Protein AF-A0A024Q8G1-F1 (afdb_monomer)

Foldseek 3Di:
DVVLLVVLVVLLVVLVVLLVVLVVVLVVLVVVLVVLVVVLVVLVVVLVVLVVCLVVLCPDQLDCVNPNDPVSVVVNCCSPPPVSVVSCCCNVPVSVVVSVVSVVVSVVSVVVSVVSVVVSVVSVVVSVVSVVVSVVVVVVD

Organism: NCBI:txid1462526

Secondary structure (DSSP, 8-state):
-HHHHHHHHHHHHHHHHHHHHHHHHHHHHHHHHHHHHHHHHHHHHHHHHHHHTHHHHH-S---TTTS-SHHHHHHHHHIIIIIHHHHHHIIIIIIHHHHHHHHHHHHHHHHHHHHHHHHHHHHHHHHHHHHHHHHHHHHT-

Radius of gyration: 30.88 Å; Cα contacts (8 Å, |Δi|>4): 82; chains: 1; bounding box: 63×24×89 Å

Nearest PDB structures (foldseek):
  8gmh-assembly2_E  TM=5.782E-01  e=1.406E-01  Streptococcus intermedius B196
  3g67-assembly1_A  TM=4.063E-01  e=2.063E-01  Thermotoga maritima

Sequence (141 aa):
MELNLHKLNSELLELQRLIGIANLRLEEKNEELRRLNSALSQLQLNKSDFNRTKSICIEPEFTTKTLHGNNATKIHNFRENELQVSFSAISDKDISDAENRIIVQINQIKQEIYVIESNISSMETQHTNVNRQKREVENQS

Structure (mmCIF, N/CA/C/O backbone):
data_AF-A0A024Q8G1-F1
#
_entry.id   AF-A0A024Q8G1-F1
#
loop_
_atom_site.group_PDB
_atom_site.id
_atom_site.type_sym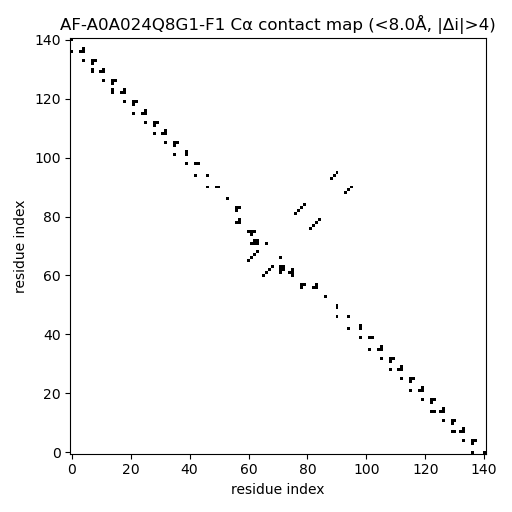bol
_atom_site.label_atom_id
_atom_site.label_alt_id
_atom_site.label_comp_id
_atom_site.label_asym_id
_atom_site.label_entity_id
_atom_site.label_seq_id
_atom_site.pdbx_PDB_ins_code
_atom_site.Cartn_x
_atom_site.Cartn_y
_atom_site.Cartn_z
_atom_site.occupancy
_atom_site.B_iso_or_equiv
_atom_site.auth_seq_id
_atom_site.auth_comp_id
_atom_site.auth_asym_id
_atom_site.auth_atom_id
_atom_site.pdbx_PDB_model_num
ATOM 1 N N . MET A 1 1 ? -29.877 -9.904 37.447 1.00 65.44 1 MET A N 1
ATOM 2 C CA . MET A 1 1 ? -28.743 -8.958 37.376 1.00 65.44 1 MET A CA 1
ATOM 3 C C . MET A 1 1 ? -27.502 -9.627 36.795 1.00 65.44 1 MET A C 1
ATOM 5 O O . MET A 1 1 ? -27.026 -9.178 35.762 1.00 65.44 1 MET A O 1
ATOM 9 N N . GLU A 1 2 ? -27.057 -10.754 37.361 1.00 73.06 2 GLU A N 1
ATOM 10 C CA . GLU A 1 2 ? -25.853 -11.488 36.917 1.00 73.06 2 GLU A CA 1
ATOM 11 C C . GLU A 1 2 ? -25.847 -11.884 35.432 1.00 73.06 2 GLU A C 1
ATOM 13 O O . GLU A 1 2 ? -24.834 -11.714 34.759 1.00 73.06 2 GLU A O 1
ATOM 18 N N . LEU A 1 3 ? -26.983 -12.336 34.883 1.00 79.00 3 LEU A N 1
ATOM 19 C CA . LEU A 1 3 ? -27.075 -12.721 33.467 1.00 79.00 3 LEU A CA 1
ATOM 20 C C . LEU A 1 3 ? -26.818 -11.538 32.508 1.00 79.00 3 LEU A C 1
ATOM 22 O O . LEU A 1 3 ? -26.202 -11.715 31.458 1.00 79.00 3 LEU A O 1
ATOM 26 N N . ASN A 1 4 ? -27.238 -10.322 32.885 1.00 86.06 4 ASN A N 1
ATOM 27 C CA . ASN A 1 4 ? -26.983 -9.110 32.097 1.00 86.06 4 ASN A CA 1
ATOM 28 C C . ASN A 1 4 ? -25.509 -8.705 32.172 1.00 86.06 4 ASN A C 1
ATOM 30 O O . ASN A 1 4 ? -24.919 -8.354 31.153 1.00 86.06 4 ASN A O 1
ATOM 34 N N . LEU A 1 5 ? -24.899 -8.812 33.354 1.00 89.56 5 LEU A N 1
ATOM 35 C CA . LEU A 1 5 ? -23.484 -8.503 33.543 1.00 89.56 5 LEU A CA 1
ATOM 36 C C . LEU A 1 5 ? -22.582 -9.468 32.756 1.00 89.56 5 LEU A C 1
ATOM 38 O O . LEU A 1 5 ? -21.634 -9.038 32.100 1.00 89.56 5 LEU A O 1
ATOM 42 N N . HIS A 1 6 ? -22.913 -10.763 32.757 1.00 91.81 6 HIS A N 1
ATOM 43 C CA . HIS A 1 6 ? -22.205 -11.766 31.961 1.00 91.81 6 HIS A CA 1
ATOM 44 C C . HIS A 1 6 ? -22.295 -11.469 30.457 1.00 91.81 6 HIS A C 1
ATOM 46 O O . HIS A 1 6 ? -21.286 -11.529 29.754 1.00 91.81 6 HIS A O 1
ATOM 52 N N . LYS A 1 7 ? -23.485 -11.109 29.957 1.00 93.38 7 LYS A N 1
ATOM 53 C CA . LYS A 1 7 ? -23.680 -10.749 28.546 1.00 93.38 7 LYS A CA 1
ATOM 54 C C . LYS A 1 7 ? -22.829 -9.539 28.145 1.00 93.38 7 LYS A C 1
ATOM 56 O O . LYS A 1 7 ? -22.119 -9.617 27.147 1.00 93.38 7 LYS A O 1
ATOM 61 N N . LEU A 1 8 ? -22.844 -8.472 28.947 1.00 94.44 8 LEU A N 1
ATOM 62 C CA . LEU A 1 8 ? -22.050 -7.262 28.696 1.00 94.44 8 LEU A CA 1
ATOM 63 C C . LEU A 1 8 ? -20.541 -7.549 28.728 1.00 94.44 8 LEU A C 1
ATOM 65 O O . LEU A 1 8 ? -19.800 -7.049 27.888 1.00 94.44 8 LEU A O 1
ATOM 69 N N . ASN A 1 9 ? -20.076 -8.395 29.652 1.00 94.88 9 ASN A N 1
ATOM 70 C CA . ASN A 1 9 ? -18.674 -8.820 29.685 1.00 94.88 9 ASN A CA 1
ATOM 71 C C . ASN A 1 9 ? -18.279 -9.614 28.435 1.00 94.88 9 ASN A C 1
ATOM 73 O O . ASN A 1 9 ? -17.216 -9.367 27.871 1.00 94.88 9 ASN A O 1
ATOM 77 N N . SER A 1 10 ? -19.128 -10.543 27.990 1.00 95.81 10 SER A N 1
ATOM 78 C CA . SER A 1 10 ? -18.874 -11.308 26.766 1.00 95.81 10 SER A CA 1
ATOM 79 C C . SER A 1 10 ? -18.807 -10.402 25.536 1.00 95.81 10 SER A C 1
ATOM 81 O O . SER A 1 10 ? -17.954 -10.604 24.677 1.00 95.81 10 SER A O 1
ATOM 83 N N . GLU A 1 11 ? -19.684 -9.403 25.455 1.00 96.25 11 GLU A N 1
ATOM 84 C CA . GLU A 1 11 ? -19.707 -8.429 24.361 1.00 96.25 11 GLU A CA 1
ATOM 85 C C . GLU A 1 11 ? -18.456 -7.536 24.363 1.00 96.25 11 GLU A C 1
ATOM 87 O O . GLU A 1 11 ? -17.845 -7.330 23.316 1.00 96.25 11 GLU A O 1
ATOM 92 N N . LEU A 1 12 ? -18.005 -7.080 25.537 1.00 96.69 12 LEU A N 1
ATOM 93 C CA . LEU A 1 12 ? -16.758 -6.316 25.673 1.00 96.69 12 LEU A CA 1
ATOM 94 C C . LEU A 1 12 ? -15.528 -7.115 25.239 1.00 96.69 12 LEU A C 1
ATOM 96 O O . LEU A 1 12 ? -14.663 -6.564 24.557 1.00 96.69 12 LEU A O 1
ATOM 100 N N . LEU A 1 13 ? -15.446 -8.390 25.628 1.00 96.94 13 LEU A N 1
ATOM 101 C CA . LEU A 1 13 ? -14.341 -9.269 25.237 1.00 96.94 13 LEU A CA 1
ATOM 102 C C . LEU A 1 13 ? -14.310 -9.483 23.724 1.00 96.94 13 LEU A C 1
ATOM 104 O O . LEU A 1 13 ? -13.239 -9.439 23.118 1.00 96.94 13 LEU A O 1
ATOM 108 N N . GLU A 1 14 ? -15.476 -9.667 23.104 1.00 96.75 14 GLU A N 1
ATOM 109 C CA . GLU A 1 14 ? -15.557 -9.838 21.657 1.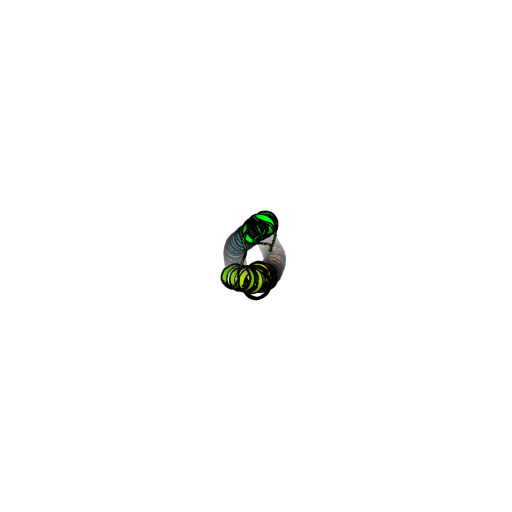00 96.75 14 GLU A CA 1
ATOM 110 C C . GLU A 1 14 ? -15.167 -8.557 20.911 1.00 96.75 14 GLU A C 1
ATOM 112 O O . GLU A 1 14 ? -14.359 -8.612 19.985 1.00 96.75 14 GLU A O 1
ATOM 117 N N . LEU A 1 15 ? -15.643 -7.389 21.355 1.00 97.31 15 LEU A N 1
ATOM 118 C CA . LEU A 1 15 ? -15.237 -6.104 20.779 1.00 97.31 15 LEU A CA 1
ATOM 119 C C . LEU A 1 15 ? -13.726 -5.873 20.906 1.00 97.31 15 LEU A C 1
ATOM 121 O O . LEU A 1 15 ? -13.087 -5.473 19.937 1.00 97.31 15 LEU A O 1
ATOM 125 N N . GLN A 1 16 ? -13.128 -6.180 22.061 1.00 97.38 16 GLN A N 1
ATOM 126 C CA . GLN A 1 16 ? -11.674 -6.086 22.244 1.00 97.38 16 GLN A CA 1
ATOM 127 C C . GLN A 1 16 ? -10.913 -7.012 21.295 1.00 97.38 16 GLN A C 1
ATOM 129 O O . GLN A 1 16 ? -9.914 -6.601 20.702 1.00 97.38 16 GLN A O 1
ATOM 134 N N . ARG A 1 17 ? -11.394 -8.246 21.117 1.00 97.94 17 ARG A N 1
ATOM 135 C CA . ARG A 1 17 ? -10.805 -9.209 20.183 1.00 97.94 17 ARG A CA 1
ATOM 136 C C . ARG A 1 17 ? -10.863 -8.692 18.744 1.00 97.94 17 ARG A C 1
ATOM 138 O O . ARG A 1 17 ? -9.859 -8.753 18.037 1.00 97.94 17 ARG A O 1
ATOM 145 N N . LEU A 1 18 ? -12.014 -8.171 18.318 1.00 98.00 18 LEU A N 1
ATOM 146 C CA . LEU A 1 18 ? -12.214 -7.641 16.968 1.00 98.00 18 LEU A CA 1
ATOM 147 C C . LEU A 1 18 ? -11.365 -6.391 16.703 1.00 98.00 18 LEU A C 1
ATOM 149 O O . LEU A 1 18 ? -10.728 -6.313 15.654 1.00 98.00 18 LEU A O 1
ATOM 153 N N . ILE A 1 19 ? -11.286 -5.464 17.664 1.00 98.00 19 ILE A N 1
ATOM 154 C CA . ILE A 1 19 ? -10.396 -4.293 17.596 1.00 98.00 19 ILE A CA 1
ATOM 155 C C . ILE A 1 19 ? -8.937 -4.743 17.465 1.00 98.00 19 ILE A C 1
ATOM 157 O O . ILE A 1 19 ? -8.215 -4.244 16.605 1.00 98.00 19 ILE A O 1
ATOM 161 N N . GLY A 1 20 ? -8.508 -5.728 18.261 1.00 98.06 20 GLY A N 1
ATOM 162 C CA . GLY A 1 20 ? -7.155 -6.280 18.182 1.00 98.06 20 GLY A CA 1
ATOM 163 C C . GLY A 1 20 ? -6.823 -6.845 16.798 1.00 98.06 20 GLY A C 1
ATOM 164 O O . GLY A 1 20 ? -5.783 -6.521 16.231 1.00 98.06 20 GLY A O 1
ATOM 165 N N . ILE A 1 21 ? -7.731 -7.632 16.215 1.00 98.12 21 ILE A N 1
ATOM 166 C CA . ILE A 1 21 ? -7.564 -8.181 14.859 1.00 98.12 21 ILE A CA 1
ATOM 167 C C . ILE A 1 21 ? -7.517 -7.068 13.808 1.00 98.12 21 ILE A C 1
ATOM 169 O O . ILE A 1 21 ? -6.690 -7.114 12.897 1.00 98.12 21 ILE A O 1
ATOM 173 N N . ALA A 1 22 ? -8.389 -6.066 13.922 1.00 97.94 22 ALA A N 1
ATOM 174 C CA . ALA A 1 22 ? -8.418 -4.948 12.989 1.00 97.94 22 ALA A CA 1
ATOM 175 C C . ALA A 1 22 ? -7.124 -4.121 13.047 1.00 97.94 22 ALA A C 1
ATOM 177 O O . ALA A 1 22 ? -6.605 -3.755 11.995 1.00 97.94 22 ALA A O 1
ATOM 178 N N . ASN A 1 23 ? -6.562 -3.904 14.240 1.00 98.31 23 ASN A N 1
ATOM 179 C CA . ASN A 1 23 ? -5.280 -3.220 14.418 1.00 98.31 23 ASN A CA 1
ATOM 180 C C . ASN A 1 23 ? -4.110 -3.986 13.784 1.00 98.31 23 ASN A C 1
ATOM 182 O O . ASN A 1 23 ? -3.289 -3.374 13.106 1.00 98.31 23 ASN A O 1
ATOM 186 N N . LEU A 1 24 ? -4.058 -5.315 13.930 1.00 98.38 24 LEU A N 1
ATOM 187 C CA . LEU A 1 24 ? -3.038 -6.132 13.257 1.00 98.38 24 LEU A CA 1
ATOM 188 C C . LEU A 1 24 ? -3.141 -6.004 11.733 1.00 98.38 24 LEU A C 1
ATOM 190 O O . LEU A 1 24 ? -2.149 -5.764 11.050 1.00 98.38 24 LEU A O 1
ATOM 194 N N . ARG A 1 25 ? -4.361 -6.083 11.192 1.00 97.88 25 ARG A N 1
ATOM 195 C CA . ARG A 1 25 ? -4.592 -5.916 9.752 1.00 97.88 25 ARG A CA 1
ATOM 196 C C . ARG A 1 25 ? -4.233 -4.508 9.264 1.00 97.88 25 ARG A C 1
ATOM 198 O O . ARG A 1 25 ? -3.757 -4.347 8.142 1.00 97.88 25 ARG A O 1
ATOM 205 N N . LEU A 1 26 ? -4.475 -3.487 10.086 1.00 98.31 26 LEU A N 1
ATOM 206 C CA . LEU A 1 26 ? -4.082 -2.110 9.800 1.00 98.31 26 LEU A CA 1
ATOM 207 C C . LEU A 1 26 ? -2.556 -1.979 9.714 1.00 98.31 26 LEU A C 1
ATOM 209 O O . LEU A 1 26 ? -2.048 -1.338 8.795 1.00 98.31 26 LEU A O 1
ATOM 213 N N . GLU A 1 27 ? -1.821 -2.606 10.632 1.00 98.31 27 GLU A N 1
ATOM 214 C CA . GLU A 1 27 ? -0.356 -2.639 10.614 1.00 98.31 27 GLU A CA 1
ATOM 215 C C . GLU A 1 27 ? 0.178 -3.316 9.344 1.00 98.31 27 GLU A C 1
ATOM 217 O O . GLU A 1 27 ? 1.005 -2.735 8.638 1.00 98.31 27 GLU A O 1
ATOM 222 N N . GLU A 1 28 ? -0.364 -4.484 8.985 1.00 98.12 28 GLU A N 1
ATOM 223 C CA . GLU A 1 28 ? -0.009 -5.198 7.751 1.00 98.12 28 GLU A CA 1
ATOM 224 C C . GLU A 1 28 ? -0.211 -4.326 6.504 1.00 98.12 28 GLU A C 1
ATOM 226 O O . GLU A 1 28 ? 0.662 -4.252 5.634 1.00 98.12 28 GLU A O 1
ATOM 231 N N . LYS A 1 29 ? -1.347 -3.623 6.422 1.00 98.00 29 LYS A N 1
ATOM 232 C CA . LYS A 1 29 ? -1.669 -2.752 5.285 1.00 98.00 29 LYS A CA 1
ATOM 233 C C . LYS A 1 29 ? -0.788 -1.509 5.225 1.00 98.00 29 LYS A C 1
ATOM 235 O O . LYS A 1 29 ? -0.382 -1.100 4.136 1.00 98.00 29 LYS A O 1
ATOM 240 N N . ASN A 1 30 ? -0.444 -0.931 6.372 1.00 98.25 30 ASN A N 1
ATOM 241 C CA . ASN A 1 30 ? 0.499 0.183 6.443 1.00 98.25 30 ASN A CA 1
ATOM 242 C C . ASN A 1 30 ? 1.908 -0.230 5.995 1.00 98.25 30 ASN A C 1
ATOM 244 O O . ASN A 1 30 ? 2.570 0.519 5.271 1.00 98.25 30 ASN A O 1
ATOM 248 N N . GLU A 1 31 ? 2.352 -1.433 6.356 1.00 98.25 31 GLU A N 1
ATOM 249 C CA . GLU A 1 31 ? 3.627 -1.978 5.892 1.00 98.25 31 GLU A CA 1
ATOM 250 C C . GLU A 1 31 ? 3.616 -2.250 4.379 1.00 98.25 31 GLU A C 1
ATOM 252 O O . GLU A 1 31 ? 4.564 -1.895 3.671 1.00 98.25 31 GLU A O 1
ATOM 257 N N . GLU A 1 32 ? 2.526 -2.810 3.848 1.00 97.69 32 GLU A N 1
ATOM 258 C CA . GLU A 1 32 ? 2.332 -2.995 2.404 1.00 97.69 32 GLU A CA 1
ATOM 259 C C . GLU A 1 32 ? 2.426 -1.655 1.651 1.00 97.69 32 GLU A C 1
ATOM 261 O O . GLU A 1 32 ? 3.185 -1.524 0.683 1.00 97.69 32 GLU A O 1
ATOM 266 N N . LEU A 1 33 ? 1.737 -0.624 2.151 1.00 98.31 33 LEU A N 1
ATOM 267 C CA . LEU A 1 33 ? 1.785 0.732 1.606 1.00 98.31 33 LEU A CA 1
ATOM 268 C C . LEU A 1 33 ? 3.204 1.319 1.648 1.00 98.31 33 LEU A C 1
ATOM 270 O O . LEU A 1 33 ? 3.658 1.927 0.673 1.00 98.31 33 LEU A O 1
ATOM 274 N N . ARG A 1 34 ? 3.929 1.136 2.757 1.00 98.38 34 ARG A N 1
ATOM 275 C CA . ARG A 1 34 ? 5.318 1.598 2.900 1.00 98.38 34 ARG A CA 1
ATOM 276 C C . ARG A 1 34 ? 6.222 0.960 1.847 1.00 98.38 34 ARG A C 1
ATOM 278 O O . ARG A 1 34 ? 7.004 1.663 1.202 1.00 98.38 34 ARG A O 1
ATOM 285 N N . ARG A 1 35 ? 6.096 -0.353 1.641 1.00 98.12 35 ARG A N 1
ATOM 286 C CA . ARG A 1 35 ? 6.872 -1.100 0.640 1.00 98.12 35 ARG A CA 1
ATOM 287 C C . ARG A 1 35 ? 6.564 -0.638 -0.781 1.00 98.12 35 ARG A C 1
ATOM 289 O O . ARG A 1 35 ? 7.502 -0.435 -1.548 1.00 98.12 35 ARG A O 1
ATOM 296 N N . LEU A 1 36 ? 5.294 -0.413 -1.120 1.00 97.88 36 LEU A N 1
ATOM 297 C CA . LEU A 1 36 ? 4.906 0.088 -2.444 1.00 97.88 36 LEU A CA 1
ATOM 298 C C . LEU A 1 36 ? 5.427 1.499 -2.717 1.00 97.88 36 LEU A C 1
ATOM 300 O O . LEU A 1 36 ? 5.953 1.747 -3.799 1.00 97.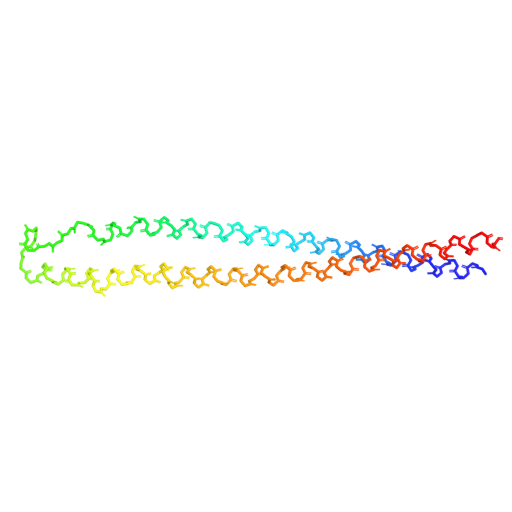88 36 LEU A O 1
ATOM 304 N N . ASN A 1 37 ? 5.349 2.407 -1.740 1.00 97.69 37 ASN A N 1
ATOM 305 C CA . ASN A 1 37 ? 5.928 3.746 -1.883 1.00 97.69 37 ASN A CA 1
ATOM 306 C C . ASN A 1 37 ? 7.446 3.674 -2.103 1.00 97.69 37 ASN A C 1
ATOM 308 O O . ASN A 1 37 ? 7.972 4.354 -2.980 1.00 97.69 37 ASN A O 1
ATOM 312 N N . SER A 1 38 ? 8.145 2.812 -1.356 1.00 97.56 38 SER A N 1
ATOM 313 C CA . SER A 1 38 ? 9.584 2.605 -1.543 1.00 97.56 38 SER A CA 1
ATOM 314 C C . SER A 1 38 ? 9.909 2.048 -2.932 1.00 97.56 38 SER A C 1
ATOM 316 O O . SER A 1 38 ? 10.815 2.555 -3.593 1.00 97.56 38 SER A O 1
ATOM 318 N N . ALA A 1 39 ? 9.142 1.061 -3.403 1.00 96.25 39 ALA A N 1
ATOM 319 C CA . ALA A 1 39 ? 9.298 0.493 -4.738 1.00 96.25 39 ALA A CA 1
ATOM 320 C C . ALA A 1 39 ? 9.047 1.535 -5.839 1.00 96.25 39 ALA A C 1
ATOM 322 O O . ALA A 1 39 ? 9.817 1.600 -6.794 1.00 96.25 39 ALA A O 1
ATOM 323 N N . LEU A 1 40 ? 8.025 2.387 -5.688 1.00 97.06 40 LEU A N 1
ATOM 324 C CA . LEU A 1 40 ? 7.748 3.479 -6.623 1.00 97.06 40 LEU A CA 1
ATOM 325 C C . LEU A 1 40 ? 8.914 4.469 -6.685 1.00 97.06 40 LEU A C 1
ATOM 327 O O . LEU A 1 40 ? 9.370 4.803 -7.775 1.00 97.06 40 LEU A O 1
ATOM 331 N N . SER A 1 41 ? 9.437 4.896 -5.532 1.00 96.25 41 SER A N 1
ATOM 332 C CA . SER A 1 41 ? 10.590 5.801 -5.487 1.00 96.25 41 SER A CA 1
ATOM 333 C C . SER A 1 41 ? 11.832 5.183 -6.131 1.00 96.25 41 SER A C 1
ATOM 335 O O . SER A 1 41 ? 12.524 5.854 -6.892 1.00 96.25 41 SER A O 1
ATOM 337 N N . GLN A 1 42 ? 12.108 3.901 -5.877 1.00 95.81 42 GLN A N 1
ATOM 338 C CA . GLN A 1 42 ? 13.222 3.195 -6.519 1.00 95.81 42 GLN A CA 1
ATOM 339 C C . GLN A 1 42 ? 13.025 3.074 -8.033 1.00 95.81 42 GLN A C 1
ATOM 341 O O . GLN A 1 42 ? 13.972 3.277 -8.789 1.00 95.81 42 GLN A O 1
ATOM 346 N N . LEU A 1 43 ? 11.804 2.789 -8.492 1.00 93.69 43 LEU A N 1
ATOM 347 C CA . LEU A 1 43 ? 11.493 2.712 -9.916 1.00 93.69 43 LEU A CA 1
ATOM 348 C C . LEU A 1 43 ? 11.686 4.066 -10.610 1.00 93.69 43 LEU A C 1
ATOM 350 O O . LEU A 1 43 ? 12.291 4.115 -11.676 1.00 93.69 43 LEU A O 1
ATOM 354 N N . GLN A 1 44 ? 11.253 5.159 -9.980 1.00 92.69 44 GLN A N 1
ATOM 355 C CA . GLN A 1 44 ? 11.444 6.522 -10.485 1.00 92.69 44 GLN A CA 1
ATOM 356 C C . GLN A 1 44 ? 12.927 6.903 -10.580 1.00 92.69 44 GLN A C 1
ATOM 358 O O . GLN A 1 44 ? 13.351 7.505 -11.569 1.00 92.69 44 GLN A O 1
ATOM 363 N N . LEU A 1 45 ? 13.735 6.518 -9.585 1.00 92.75 45 LEU A N 1
ATOM 364 C CA . LEU A 1 45 ? 15.190 6.693 -9.631 1.00 92.75 45 LEU A CA 1
ATOM 365 C C . LEU A 1 45 ? 15.804 5.889 -10.782 1.00 92.75 45 LEU A C 1
ATOM 367 O O . LEU A 1 45 ? 16.521 6.454 -11.604 1.00 92.75 45 LEU A O 1
ATOM 371 N N . ASN A 1 46 ? 15.438 4.613 -10.914 1.00 89.12 46 ASN A N 1
ATOM 372 C CA . ASN A 1 46 ? 15.908 3.761 -12.005 1.00 89.12 46 ASN A CA 1
ATOM 373 C C . ASN A 1 46 ? 15.497 4.307 -13.381 1.00 89.12 46 ASN A C 1
ATOM 375 O O . ASN A 1 46 ? 16.291 4.255 -14.314 1.00 89.12 46 ASN A O 1
ATOM 379 N N . LYS A 1 47 ? 14.288 4.871 -13.515 1.00 88.94 47 LYS A N 1
ATOM 380 C CA . LYS A 1 47 ? 13.823 5.547 -14.736 1.00 88.94 47 LYS A CA 1
ATOM 381 C C . LYS A 1 47 ? 14.694 6.751 -15.072 1.00 88.94 47 LYS A C 1
ATOM 383 O O . LYS A 1 47 ? 15.085 6.929 -16.223 1.00 88.94 47 LYS A O 1
ATOM 388 N N . SER A 1 48 ? 15.005 7.574 -14.071 1.00 88.44 48 SER A N 1
ATOM 389 C CA . SER A 1 48 ? 15.886 8.733 -14.229 1.00 88.44 48 SER A CA 1
ATOM 390 C C . SER A 1 48 ? 17.290 8.310 -14.668 1.00 88.44 48 SER A C 1
ATOM 392 O O . SER A 1 48 ? 17.830 8.868 -15.624 1.00 88.44 48 SER A O 1
ATOM 394 N N . ASP A 1 49 ? 17.863 7.298 -14.018 1.00 87.69 49 ASP A N 1
ATOM 395 C CA . ASP A 1 49 ? 19.191 6.779 -14.351 1.00 87.69 49 ASP A CA 1
ATOM 396 C C . ASP A 1 49 ? 19.217 6.139 -15.741 1.00 87.69 49 ASP A C 1
ATOM 398 O O . ASP A 1 49 ? 20.124 6.406 -16.529 1.00 87.69 49 ASP A O 1
ATOM 402 N N . PHE A 1 50 ? 18.184 5.371 -16.091 1.00 86.88 50 PHE A N 1
ATOM 403 C CA . PHE A 1 50 ? 18.010 4.818 -17.431 1.00 86.88 50 PHE A CA 1
ATOM 404 C C . PHE A 1 50 ? 17.904 5.928 -18.484 1.00 86.88 50 PHE A C 1
ATOM 406 O O . PHE A 1 50 ? 18.596 5.907 -19.494 1.00 86.88 50 PHE A O 1
ATOM 413 N N . ASN A 1 51 ? 17.124 6.978 -18.236 1.00 85.12 51 ASN A N 1
ATOM 414 C CA . ASN A 1 51 ? 17.049 8.112 -19.158 1.00 85.12 51 ASN A CA 1
ATOM 415 C C . ASN A 1 51 ? 18.393 8.838 -19.309 1.00 85.12 51 ASN A C 1
ATOM 417 O O . ASN A 1 51 ? 18.712 9.324 -20.395 1.00 85.12 51 ASN A O 1
ATOM 421 N N . ARG A 1 52 ? 19.212 8.880 -18.253 1.00 84.88 52 ARG A N 1
ATOM 422 C CA . ARG A 1 52 ? 20.557 9.465 -18.296 1.00 84.88 52 ARG A CA 1
ATOM 423 C C . ARG A 1 52 ? 21.537 8.636 -19.130 1.00 84.88 52 ARG A C 1
ATOM 425 O O .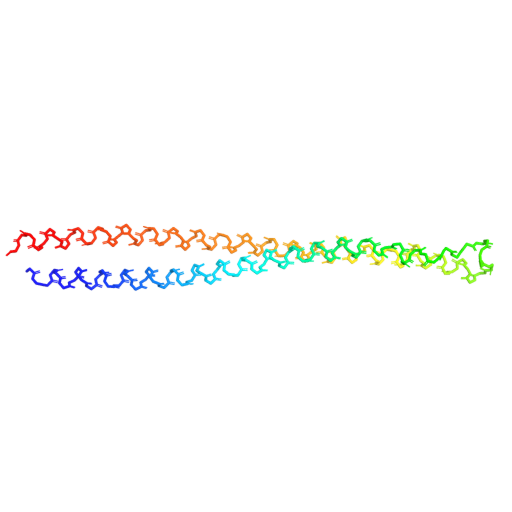 ARG A 1 52 ? 22.443 9.216 -19.724 1.00 84.88 52 ARG A O 1
ATOM 432 N N . THR A 1 53 ? 21.360 7.318 -19.223 1.00 82.75 53 THR A N 1
ATOM 433 C CA . THR A 1 53 ? 22.202 6.452 -20.070 1.00 82.75 53 THR A CA 1
ATOM 434 C C . THR A 1 53 ? 21.809 6.478 -21.544 1.00 82.75 53 THR A C 1
ATOM 436 O O . THR A 1 53 ? 22.525 5.907 -22.364 1.00 82.75 53 THR A O 1
ATOM 439 N N . LYS A 1 54 ? 20.750 7.209 -21.919 1.00 78.12 54 LYS A N 1
ATOM 440 C CA . LYS A 1 54 ? 20.334 7.387 -23.319 1.00 78.12 54 LYS A CA 1
ATOM 441 C C . LYS A 1 54 ? 21.481 7.825 -24.227 1.00 78.12 54 LYS A C 1
ATOM 443 O O . LYS A 1 54 ? 21.578 7.330 -25.347 1.00 78.12 54 LYS A O 1
ATOM 448 N N . SER A 1 55 ? 22.365 8.702 -23.736 1.00 72.50 55 SER A N 1
ATOM 449 C CA . SER A 1 55 ? 23.545 9.171 -24.476 1.00 72.50 55 SER A CA 1
ATOM 450 C C . SER A 1 55 ? 24.492 8.031 -24.877 1.00 72.50 55 SER A C 1
ATOM 452 O O . SER A 1 55 ? 25.055 8.061 -25.965 1.00 72.50 55 SER A O 1
ATOM 454 N N . ILE A 1 56 ? 24.600 6.976 -24.063 1.00 73.62 56 ILE A N 1
ATOM 455 C CA . ILE A 1 56 ? 25.459 5.810 -24.325 1.00 73.62 56 ILE A CA 1
ATOM 456 C C . ILE A 1 56 ? 24.954 5.012 -25.535 1.00 73.62 56 ILE A C 1
ATOM 458 O O . ILE A 1 56 ? 25.749 4.463 -26.289 1.00 73.62 56 ILE A O 1
ATOM 462 N N . CYS A 1 57 ? 23.640 4.963 -25.771 1.00 67.12 57 CYS A N 1
ATOM 463 C CA . CYS A 1 57 ? 23.083 4.276 -26.941 1.00 67.12 57 CYS A CA 1
ATOM 464 C C . CYS A 1 57 ? 23.266 5.079 -28.243 1.00 67.12 57 CYS A C 1
ATOM 466 O O . CYS A 1 57 ? 23.303 4.506 -29.338 1.00 67.12 57 CYS A O 1
ATOM 468 N N . ILE A 1 58 ? 23.414 6.402 -28.131 1.00 67.81 58 ILE A N 1
ATOM 469 C CA . ILE A 1 58 ? 23.540 7.331 -29.264 1.00 67.81 58 ILE A CA 1
ATOM 470 C C . ILE A 1 58 ? 24.981 7.808 -29.513 1.00 67.81 58 ILE A C 1
ATOM 472 O O . ILE A 1 58 ? 25.241 8.419 -30.548 1.00 67.81 58 ILE A O 1
ATOM 476 N N . GLU A 1 59 ? 25.962 7.377 -28.713 1.00 68.69 59 GLU A N 1
ATOM 477 C CA . GLU A 1 59 ? 27.393 7.651 -28.930 1.00 68.69 59 GLU A CA 1
ATOM 478 C C . GLU A 1 59 ? 28.263 6.382 -29.065 1.00 68.69 59 GLU A C 1
ATOM 480 O O . GLU A 1 59 ? 27.939 5.350 -28.477 1.00 68.69 59 GLU A O 1
ATOM 485 N N . PRO A 1 60 ? 29.377 6.430 -29.830 1.00 63.56 60 PRO A N 1
ATOM 486 C CA . PRO A 1 60 ? 29.825 7.529 -30.695 1.00 63.56 60 PRO A CA 1
ATOM 487 C C . PRO A 1 60 ? 29.029 7.596 -32.006 1.00 63.56 60 PRO A C 1
ATOM 489 O O . PRO A 1 60 ? 28.478 6.604 -32.477 1.00 63.56 60 PRO A O 1
ATOM 492 N N . GLU A 1 61 ? 28.950 8.770 -32.622 1.00 62.47 61 GLU A N 1
ATOM 493 C CA . GLU A 1 61 ? 28.230 8.972 -33.881 1.00 62.47 61 GLU A CA 1
ATOM 494 C C . GLU A 1 61 ? 28.987 8.331 -35.067 1.00 62.47 61 GLU A C 1
ATOM 496 O O . GLU A 1 61 ? 30.150 8.650 -35.332 1.00 62.47 61 GLU A O 1
ATOM 501 N N . PHE A 1 62 ? 28.337 7.420 -35.801 1.00 64.69 62 PHE A N 1
ATOM 502 C CA . PHE A 1 62 ? 28.880 6.831 -37.034 1.00 64.69 62 PHE A CA 1
ATOM 503 C C . PHE A 1 62 ? 28.366 7.633 -38.227 1.00 64.69 62 PHE A C 1
ATOM 505 O O . PHE A 1 62 ? 27.424 7.235 -38.907 1.00 64.69 62 PHE A O 1
ATOM 512 N N . THR A 1 63 ? 28.952 8.808 -38.429 1.00 62.84 63 THR A N 1
ATOM 513 C CA . THR A 1 63 ? 28.627 9.686 -39.553 1.00 62.84 63 THR A CA 1
ATOM 514 C C . THR A 1 63 ? 29.503 9.353 -40.750 1.00 62.84 63 THR A C 1
ATOM 516 O O . THR A 1 63 ? 30.548 8.714 -40.625 1.00 62.84 63 THR A O 1
ATOM 519 N N . THR A 1 64 ? 29.156 9.904 -41.911 1.00 60.53 64 THR A N 1
ATOM 520 C CA . THR A 1 64 ? 30.018 9.889 -43.100 1.00 60.53 64 THR A CA 1
ATOM 521 C C . THR A 1 64 ? 31.375 10.567 -42.888 1.00 60.53 64 THR A C 1
ATOM 523 O O . THR A 1 64 ? 32.176 10.542 -43.810 1.00 60.53 64 THR A O 1
ATOM 526 N N . LYS A 1 65 ? 31.657 11.176 -41.724 1.00 63.41 65 LYS A N 1
ATOM 527 C CA . LYS A 1 65 ? 32.982 11.697 -41.346 1.00 63.41 65 LYS A CA 1
ATOM 528 C C . LYS A 1 65 ? 33.802 10.723 -40.490 1.00 63.41 65 LYS A C 1
ATOM 530 O O . LYS A 1 65 ? 35.016 10.878 -40.424 1.00 63.41 65 LYS A O 1
ATOM 535 N N . THR A 1 66 ? 33.164 9.757 -39.825 1.00 63.12 66 THR A N 1
ATOM 536 C CA . THR A 1 66 ? 33.808 8.818 -38.885 1.00 63.12 66 THR A CA 1
ATOM 537 C C . THR A 1 66 ? 33.795 7.368 -39.379 1.00 63.12 66 THR A C 1
ATOM 539 O O . THR A 1 66 ? 34.666 6.590 -38.998 1.00 63.12 66 THR A O 1
ATOM 542 N N . LEU A 1 67 ? 32.861 7.003 -40.265 1.00 62.66 67 LEU A N 1
ATOM 543 C CA . LEU A 1 67 ? 32.794 5.703 -40.936 1.00 62.66 67 LEU A CA 1
ATOM 544 C C . LEU A 1 67 ? 32.157 5.879 -42.328 1.00 62.66 67 LEU A C 1
ATOM 546 O O . LEU A 1 67 ? 31.056 6.410 -42.454 1.00 62.66 67 LEU A O 1
ATOM 550 N N . HIS A 1 68 ? 32.833 5.448 -43.395 1.00 69.69 68 HIS A N 1
ATOM 551 C CA . HIS A 1 68 ? 32.354 5.628 -44.774 1.00 69.69 68 HIS A CA 1
ATOM 552 C C . HIS A 1 68 ? 31.690 4.360 -45.343 1.00 69.69 68 HIS A C 1
ATOM 554 O O . HIS A 1 68 ? 32.055 3.237 -44.998 1.00 69.69 68 HIS A O 1
ATOM 560 N N . GLY A 1 69 ? 30.754 4.544 -46.282 1.00 72.75 69 GLY A N 1
ATOM 561 C CA . GLY A 1 69 ? 30.152 3.472 -47.088 1.00 72.75 69 GLY A CA 1
ATOM 562 C C . GLY A 1 69 ? 28.777 2.988 -46.609 1.00 72.75 69 GLY A C 1
ATOM 563 O O . GLY A 1 69 ? 28.286 3.387 -45.558 1.00 72.75 69 GLY A O 1
ATOM 564 N N . ASN A 1 70 ? 28.152 2.090 -47.384 1.00 74.12 70 ASN A N 1
ATOM 565 C CA . ASN A 1 70 ? 26.787 1.586 -47.140 1.00 74.12 70 ASN A CA 1
ATOM 566 C C . ASN A 1 70 ? 26.570 0.998 -45.734 1.00 74.12 70 ASN A C 1
ATOM 568 O O . ASN A 1 70 ? 25.456 1.037 -45.216 1.00 74.12 70 ASN A O 1
ATOM 572 N N . ASN A 1 71 ? 27.615 0.452 -45.109 1.00 72.81 71 ASN A N 1
ATOM 573 C CA . ASN A 1 71 ? 27.527 -0.087 -43.752 1.00 72.81 71 ASN A CA 1
ATOM 574 C C . ASN A 1 71 ? 27.368 1.019 -42.700 1.00 72.81 71 ASN A C 1
ATOM 576 O O . ASN A 1 71 ? 26.639 0.820 -41.734 1.00 72.81 71 ASN A O 1
ATOM 580 N N . ALA A 1 72 ? 27.969 2.195 -42.911 1.00 71.88 72 ALA A N 1
ATOM 581 C CA . ALA A 1 72 ? 27.794 3.342 -42.025 1.00 71.88 72 ALA A CA 1
ATOM 582 C C . ALA A 1 72 ? 26.355 3.871 -42.075 1.00 71.88 72 ALA A C 1
ATOM 584 O O . ALA A 1 72 ? 25.742 4.075 -41.033 1.00 71.88 72 ALA A O 1
ATOM 585 N N . THR A 1 73 ? 25.772 3.980 -43.274 1.00 74.25 73 THR A N 1
ATOM 586 C CA . THR A 1 73 ? 24.362 4.364 -43.451 1.00 74.25 73 THR A CA 1
ATOM 587 C C . THR A 1 73 ? 23.410 3.364 -42.794 1.00 74.25 73 THR A C 1
ATOM 589 O O . THR A 1 73 ? 22.471 3.767 -42.117 1.00 74.25 73 THR A O 1
ATOM 592 N N . LYS A 1 74 ? 23.666 2.055 -42.936 1.00 78.94 74 LYS A N 1
ATOM 593 C CA . LYS A 1 74 ? 22.858 1.013 -42.280 1.00 78.94 74 LYS A CA 1
ATOM 594 C C . LYS A 1 74 ? 22.938 1.090 -40.754 1.00 78.94 74 LYS A C 1
ATOM 596 O O . LYS A 1 74 ? 21.907 1.010 -40.098 1.00 78.94 74 LYS A O 1
ATOM 601 N N . ILE A 1 75 ? 24.137 1.273 -40.199 1.00 78.19 75 ILE A N 1
ATOM 602 C CA . ILE A 1 75 ? 24.341 1.399 -38.748 1.00 78.19 75 ILE A CA 1
ATOM 603 C C . ILE A 1 75 ? 23.681 2.671 -38.211 1.00 78.19 75 ILE A C 1
ATOM 605 O O . ILE A 1 75 ? 23.023 2.621 -37.177 1.00 78.19 75 ILE A O 1
ATOM 609 N N . HIS A 1 76 ? 23.822 3.799 -38.905 1.00 77.69 76 HIS A N 1
ATOM 610 C CA . HIS A 1 76 ? 23.175 5.052 -38.523 1.00 77.69 76 HIS A CA 1
ATOM 611 C C . HIS A 1 76 ? 21.644 4.917 -38.520 1.00 77.69 76 HIS A C 1
ATOM 613 O O . HIS A 1 76 ? 21.011 5.194 -37.503 1.00 77.69 76 HIS A O 1
ATOM 619 N N . ASN A 1 77 ? 21.063 4.360 -39.589 1.00 81.00 77 ASN A N 1
ATOM 620 C CA . ASN A 1 77 ? 19.619 4.135 -39.682 1.00 81.00 77 ASN A CA 1
ATOM 621 C C . ASN A 1 77 ? 19.094 3.194 -38.590 1.00 81.00 77 ASN A C 1
ATOM 623 O O . ASN A 1 77 ? 18.045 3.475 -38.017 1.00 81.00 77 ASN A O 1
ATOM 627 N N . PHE A 1 78 ? 19.809 2.105 -38.289 1.00 82.50 78 PHE A N 1
ATOM 628 C CA . PHE A 1 78 ? 19.451 1.187 -37.203 1.00 82.50 78 PHE A CA 1
ATOM 629 C C . PHE A 1 78 ? 19.452 1.899 -35.841 1.00 82.50 78 PHE A C 1
ATOM 631 O O . PHE A 1 78 ? 18.553 1.715 -35.023 1.00 82.50 78 PHE A O 1
ATOM 638 N N . ARG A 1 79 ? 20.445 2.756 -35.589 1.00 78.19 79 ARG A N 1
ATOM 639 C CA . ARG A 1 79 ? 20.565 3.464 -34.310 1.00 78.19 79 ARG A CA 1
ATOM 640 C C . ARG A 1 79 ? 19.446 4.473 -34.088 1.00 78.19 79 ARG A C 1
ATOM 642 O O . ARG A 1 79 ? 18.857 4.469 -33.010 1.00 78.19 79 ARG A O 1
ATOM 649 N N . GLU A 1 80 ? 19.141 5.293 -35.090 1.00 77.94 80 GLU A N 1
ATOM 650 C CA . GLU A 1 80 ? 18.099 6.318 -34.967 1.00 77.94 80 GLU A CA 1
ATOM 651 C C . GLU A 1 80 ? 16.688 5.722 -34.981 1.00 77.94 80 GLU A C 1
ATOM 653 O O . GLU A 1 80 ? 15.847 6.099 -34.166 1.00 77.94 80 GLU A O 1
ATOM 658 N N . ASN A 1 81 ? 16.421 4.768 -35.877 1.00 81.44 81 ASN A N 1
ATOM 659 C CA . ASN A 1 81 ? 15.052 4.311 -36.129 1.00 81.44 81 ASN A CA 1
ATOM 660 C C . ASN A 1 81 ? 14.651 3.073 -35.321 1.00 81.44 81 ASN A C 1
ATOM 662 O O . ASN A 1 81 ? 13.459 2.846 -35.128 1.00 81.44 81 ASN A O 1
ATOM 666 N N . GLU A 1 82 ? 15.607 2.270 -34.845 1.00 82.88 82 GLU A N 1
ATOM 667 C CA . GLU A 1 82 ? 15.308 1.030 -34.117 1.00 82.88 82 GLU A CA 1
ATOM 668 C C . GLU A 1 82 ? 15.804 1.095 -32.672 1.00 82.88 82 GLU A C 1
ATOM 670 O O . GLU A 1 82 ? 15.006 0.955 -31.740 1.00 82.88 82 GLU A O 1
ATOM 675 N N . LEU A 1 83 ? 17.100 1.354 -32.459 1.00 81.88 83 LEU A N 1
ATOM 676 C CA . LEU A 1 83 ? 17.701 1.329 -31.122 1.00 81.88 83 LEU A CA 1
ATOM 677 C C . LEU A 1 83 ? 17.169 2.459 -30.237 1.00 81.88 83 LEU A C 1
ATOM 679 O O . LEU A 1 83 ? 16.733 2.203 -29.118 1.00 81.88 83 LEU A O 1
ATOM 683 N N . GLN A 1 84 ? 17.172 3.699 -30.732 1.00 81.12 84 GLN A N 1
ATOM 684 C CA . GLN A 1 84 ? 16.683 4.853 -29.978 1.00 81.12 84 GLN A CA 1
ATOM 685 C C . GLN A 1 84 ? 15.181 4.756 -29.694 1.00 81.12 84 GLN A C 1
ATOM 687 O O . GLN A 1 84 ? 14.750 5.080 -28.587 1.00 81.12 84 GLN A O 1
ATOM 692 N N . VAL A 1 85 ? 14.393 4.278 -30.662 1.00 83.19 85 VAL A N 1
ATOM 693 C CA . VAL A 1 85 ? 12.949 4.055 -30.496 1.00 83.19 85 VAL A CA 1
ATOM 694 C C . VAL A 1 85 ? 12.688 2.991 -29.431 1.00 83.19 85 VAL A C 1
ATOM 696 O O . VAL A 1 85 ? 11.909 3.229 -28.510 1.00 83.19 85 VAL A O 1
ATOM 699 N N . SER A 1 86 ? 13.383 1.853 -29.503 1.00 83.12 86 SER A N 1
ATOM 700 C CA . SER A 1 86 ? 13.251 0.767 -28.522 1.00 83.12 86 SER A CA 1
ATOM 701 C C . SER A 1 86 ? 13.705 1.199 -27.128 1.00 83.12 86 SER A C 1
ATOM 703 O O . SER A 1 86 ? 13.048 0.892 -26.137 1.00 83.12 86 SER A O 1
ATOM 705 N N . PHE A 1 87 ? 14.795 1.965 -27.042 1.00 83.69 87 PHE A N 1
ATOM 706 C CA . PHE A 1 87 ? 15.293 2.516 -25.786 1.00 83.69 87 PHE A CA 1
ATOM 707 C C . PHE A 1 87 ? 14.271 3.456 -25.139 1.00 83.69 87 PHE A C 1
ATOM 709 O O . PHE A 1 87 ? 13.954 3.315 -23.961 1.00 83.69 87 PHE A O 1
ATOM 716 N N . SER A 1 88 ? 13.716 4.393 -25.915 1.00 80.62 88 SER A N 1
ATOM 717 C CA . SER A 1 88 ? 12.672 5.297 -25.427 1.00 80.62 88 SER A CA 1
ATOM 718 C C . SER A 1 88 ? 11.410 4.538 -25.010 1.00 80.62 88 SER A C 1
ATOM 720 O O . SER A 1 88 ? 10.847 4.846 -23.964 1.00 80.62 88 SER A O 1
ATOM 722 N N . ALA A 1 89 ? 11.009 3.498 -25.748 1.00 84.00 89 ALA A N 1
ATOM 723 C CA . ALA A 1 89 ? 9.829 2.700 -25.417 1.00 84.00 89 ALA A CA 1
ATOM 724 C C . ALA A 1 89 ? 9.912 2.043 -24.026 1.00 84.00 89 ALA A C 1
ATOM 726 O O . ALA A 1 89 ? 8.910 2.017 -23.314 1.00 84.00 89 ALA A O 1
ATOM 727 N N . ILE A 1 90 ? 11.093 1.582 -23.598 1.00 82.88 90 ILE A N 1
ATOM 728 C CA . ILE A 1 90 ? 11.282 0.984 -22.263 1.00 82.88 90 ILE A CA 1
ATOM 729 C C . ILE A 1 90 ? 10.945 1.994 -21.155 1.00 82.88 90 ILE A C 1
ATOM 731 O O . ILE A 1 90 ? 10.232 1.671 -20.208 1.00 82.88 90 ILE A O 1
ATOM 735 N N . SER A 1 91 ? 11.430 3.231 -21.273 1.00 79.44 91 SER A N 1
ATOM 736 C CA . SER A 1 91 ? 11.188 4.273 -20.268 1.00 79.44 91 SER A CA 1
ATOM 737 C C . SER A 1 91 ? 9.783 4.856 -20.352 1.00 79.44 91 SER A C 1
ATOM 739 O O . SER A 1 91 ? 9.078 4.960 -19.345 1.00 79.44 91 SER A O 1
ATOM 741 N N . ASP A 1 92 ? 9.360 5.212 -21.563 1.00 81.88 92 ASP A N 1
ATOM 742 C CA . ASP A 1 92 ? 8.136 5.972 -21.790 1.00 81.88 92 ASP A CA 1
ATOM 743 C C . ASP A 1 92 ? 6.892 5.099 -21.622 1.00 81.88 92 ASP A C 1
ATOM 745 O O . ASP A 1 92 ? 5.866 5.593 -21.148 1.00 81.88 92 ASP A O 1
ATOM 749 N N . LYS A 1 93 ? 6.992 3.803 -21.943 1.00 87.25 93 LYS A N 1
ATOM 750 C CA . LYS A 1 93 ? 5.882 2.854 -21.863 1.00 87.25 93 LYS A CA 1
ATOM 751 C C . LYS A 1 93 ? 6.056 1.859 -20.726 1.00 87.25 93 LYS A C 1
ATOM 753 O O . LYS A 1 93 ? 5.277 1.905 -19.785 1.00 87.25 93 LYS A O 1
ATOM 758 N N . ASP A 1 94 ? 7.061 0.989 -20.778 1.00 85.25 94 ASP A N 1
ATOM 759 C CA . ASP A 1 94 ? 7.103 -0.172 -19.875 1.00 85.25 94 ASP A CA 1
ATOM 760 C C . ASP A 1 94 ? 7.321 0.239 -18.409 1.00 85.25 94 ASP A C 1
ATOM 762 O O . ASP A 1 94 ? 6.616 -0.234 -17.512 1.00 85.25 94 ASP A O 1
ATOM 766 N N . ILE A 1 95 ? 8.250 1.169 -18.160 1.00 89.38 95 ILE A N 1
ATOM 767 C CA . ILE A 1 95 ? 8.480 1.719 -16.820 1.00 89.38 95 ILE A CA 1
ATOM 768 C C . 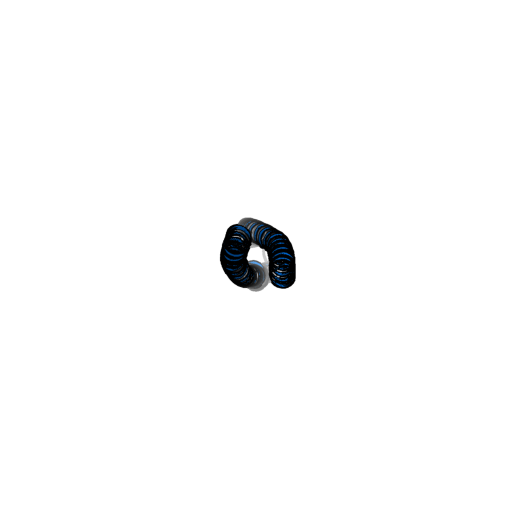ILE A 1 95 ? 7.281 2.565 -16.370 1.00 89.38 95 ILE A C 1
ATOM 770 O O . ILE A 1 95 ? 6.809 2.384 -15.248 1.00 89.38 95 ILE A O 1
ATOM 774 N N . SER A 1 96 ? 6.743 3.438 -17.229 1.00 90.06 96 SER A N 1
ATOM 775 C CA . SER A 1 96 ? 5.552 4.244 -16.904 1.00 90.06 96 SER A CA 1
ATOM 776 C C . SER A 1 96 ? 4.322 3.385 -16.572 1.00 90.06 96 SER A C 1
ATOM 778 O O . SER A 1 96 ? 3.578 3.688 -15.640 1.00 90.06 96 SER A O 1
ATOM 780 N N . ASP A 1 97 ? 4.105 2.286 -17.294 1.00 92.69 97 ASP A N 1
ATOM 781 C CA . ASP A 1 97 ? 3.014 1.345 -17.040 1.00 92.69 97 ASP A CA 1
ATOM 782 C C . ASP A 1 97 ? 3.195 0.646 -15.687 1.00 92.69 97 ASP A C 1
ATOM 784 O O . ASP A 1 97 ? 2.225 0.467 -14.942 1.00 92.69 97 ASP A O 1
ATOM 788 N N . ALA A 1 98 ? 4.430 0.279 -15.334 1.00 93.31 98 ALA A N 1
ATOM 789 C CA . ALA A 1 98 ? 4.746 -0.265 -14.018 1.00 93.31 98 ALA A CA 1
ATOM 790 C C . ALA A 1 98 ? 4.516 0.766 -12.895 1.00 93.31 98 ALA A C 1
ATOM 792 O O . ALA A 1 98 ? 3.889 0.425 -11.889 1.00 93.31 98 ALA A O 1
ATOM 793 N N . GLU A 1 99 ? 4.932 2.025 -13.079 1.00 94.38 99 GLU A N 1
ATOM 794 C CA . GLU A 1 99 ? 4.657 3.130 -12.143 1.00 94.38 99 GLU A CA 1
ATOM 795 C C . GLU A 1 99 ? 3.149 3.293 -11.915 1.00 94.38 99 GLU A C 1
ATOM 797 O O . GLU A 1 99 ? 2.686 3.319 -10.773 1.00 94.38 99 GLU A O 1
ATOM 802 N N . ASN A 1 100 ? 2.365 3.316 -12.996 1.00 95.38 100 ASN A N 1
ATOM 803 C CA . ASN A 1 100 ? 0.911 3.441 -12.929 1.00 95.38 100 ASN A CA 1
ATOM 804 C C . ASN A 1 100 ? 0.265 2.281 -12.164 1.00 95.38 100 ASN A C 1
ATOM 806 O O . ASN A 1 100 ? -0.614 2.506 -11.331 1.00 95.38 100 ASN A O 1
ATOM 810 N N . ARG A 1 101 ? 0.711 1.040 -12.391 1.00 96.06 101 ARG A N 1
ATOM 811 C CA . ARG A 1 101 ? 0.211 -0.131 -11.649 1.00 96.06 101 ARG A CA 1
ATOM 812 C C . ARG A 1 101 ? 0.492 -0.016 -10.152 1.00 96.06 101 ARG A C 1
ATOM 814 O O . ARG A 1 101 ? -0.400 -0.299 -9.353 1.00 96.06 101 ARG A O 1
ATOM 821 N N . ILE A 1 102 ? 1.689 0.436 -9.774 1.00 96.44 102 ILE A N 1
ATOM 822 C CA . ILE A 1 102 ? 2.051 0.652 -8.367 1.00 96.44 102 ILE A CA 1
ATOM 823 C C . ILE A 1 102 ? 1.180 1.756 -7.751 1.00 96.44 102 ILE A C 1
ATOM 825 O O . ILE A 1 102 ? 0.647 1.572 -6.659 1.00 96.44 102 ILE A O 1
ATOM 829 N N . ILE A 1 103 ? 0.963 2.871 -8.456 1.00 97.56 103 ILE A N 1
ATOM 830 C CA . ILE A 1 103 ? 0.106 3.976 -7.990 1.00 97.56 103 ILE A CA 1
ATOM 831 C C . ILE A 1 103 ? -1.340 3.510 -7.773 1.00 97.56 103 ILE A C 1
ATOM 833 O O . ILE A 1 103 ? -1.958 3.854 -6.763 1.00 97.56 103 ILE A O 1
ATOM 837 N N . VAL A 1 104 ? -1.883 2.706 -8.691 1.00 98.00 104 VAL A N 1
ATOM 838 C CA . VAL A 1 104 ? -3.228 2.132 -8.546 1.00 98.00 104 VAL A CA 1
ATOM 839 C C . VAL A 1 104 ? -3.314 1.260 -7.290 1.00 98.00 104 VAL A C 1
ATOM 841 O O . VAL A 1 104 ? -4.246 1.436 -6.506 1.00 98.00 104 VAL A O 1
ATOM 844 N N . GLN A 1 105 ? -2.331 0.387 -7.051 1.00 97.56 105 GLN A N 1
ATOM 845 C CA . GLN A 1 105 ? -2.294 -0.451 -5.844 1.00 97.56 105 GLN A CA 1
ATOM 846 C C . GLN A 1 105 ? -2.152 0.373 -4.559 1.00 97.56 105 GLN A C 1
ATOM 848 O O . GLN A 1 105 ? -2.857 0.116 -3.585 1.00 97.56 105 GLN A O 1
ATOM 853 N N . ILE A 1 106 ? -1.312 1.414 -4.562 1.00 98.00 106 ILE A N 1
ATOM 854 C CA . ILE A 1 106 ? -1.186 2.362 -3.444 1.00 98.00 106 ILE A CA 1
ATOM 855 C C . ILE A 1 106 ? -2.548 2.968 -3.097 1.00 98.00 106 ILE A C 1
ATOM 857 O O . ILE A 1 106 ? -2.921 3.035 -1.926 1.00 98.00 106 ILE A O 1
ATOM 861 N N . ASN A 1 107 ? -3.302 3.408 -4.105 1.00 98.06 107 ASN A N 1
ATOM 862 C CA . ASN A 1 107 ? -4.612 4.012 -3.888 1.00 98.06 107 ASN A CA 1
ATOM 863 C C . ASN A 1 107 ? -5.626 2.997 -3.348 1.00 98.06 107 ASN A C 1
ATOM 865 O O . ASN A 1 107 ? -6.391 3.342 -2.452 1.00 98.06 107 ASN A O 1
ATOM 869 N N . GLN A 1 108 ? -5.606 1.755 -3.836 1.00 98.00 108 GLN A N 1
ATOM 870 C CA . GLN A 1 108 ? -6.455 0.678 -3.315 1.00 98.00 108 GLN A CA 1
ATOM 871 C C . GLN A 1 108 ? -6.163 0.397 -1.836 1.00 98.00 108 GLN A C 1
ATOM 873 O O . GLN A 1 108 ? -7.080 0.417 -1.019 1.00 98.00 108 GLN A O 1
ATOM 878 N N . ILE A 1 109 ? -4.890 0.241 -1.465 1.00 97.88 109 ILE A N 1
ATOM 879 C CA . ILE A 1 109 ? -4.498 -0.024 -0.073 1.00 97.88 109 ILE A CA 1
ATOM 880 C C . ILE A 1 109 ? -4.856 1.145 0.845 1.00 97.88 109 ILE A C 1
ATOM 882 O O . ILE A 1 109 ? -5.328 0.917 1.953 1.00 97.88 109 ILE A O 1
ATOM 886 N N . LYS A 1 110 ? -4.715 2.396 0.391 1.00 98.31 110 LYS A N 1
ATOM 887 C CA . LYS A 1 110 ? -5.170 3.565 1.165 1.00 98.31 110 LYS A CA 1
ATOM 888 C C . LYS A 1 110 ? -6.671 3.524 1.459 1.00 98.31 110 LYS A C 1
ATOM 890 O O . LYS A 1 110 ? -7.077 3.883 2.559 1.00 98.31 110 LYS A O 1
ATOM 895 N N . GLN A 1 111 ? -7.488 3.082 0.501 1.00 98.31 111 GLN A N 1
ATOM 896 C CA . GLN A 1 111 ? -8.926 2.910 0.730 1.00 98.31 111 GLN A CA 1
ATOM 897 C C . GLN A 1 111 ? -9.209 1.770 1.713 1.00 98.31 111 GLN A C 1
ATOM 899 O O . GLN A 1 111 ? -10.052 1.917 2.594 1.00 98.31 111 GLN A O 1
ATOM 904 N N . GLU A 1 112 ? -8.486 0.653 1.613 1.00 98.00 112 GLU A N 1
A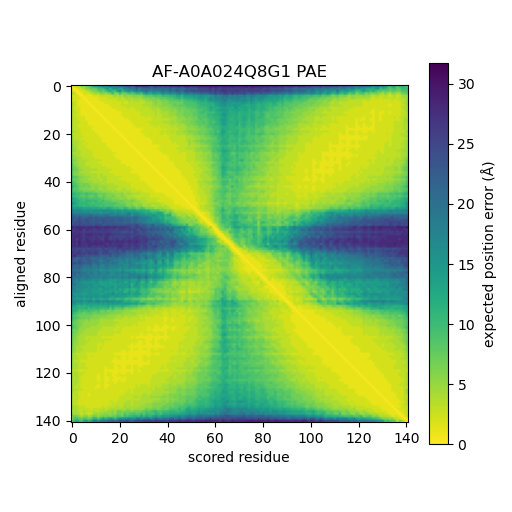TOM 905 C CA . GLU A 1 112 ? -8.606 -0.450 2.576 1.00 98.00 112 GLU A CA 1
ATOM 906 C C . GLU A 1 112 ? -8.230 -0.015 3.999 1.00 98.00 112 GLU A C 1
ATOM 908 O O . GLU A 1 112 ? -8.963 -0.324 4.938 1.00 98.00 112 GLU A O 1
ATOM 913 N N . ILE A 1 113 ? -7.135 0.738 4.153 1.00 98.50 113 ILE A N 1
ATOM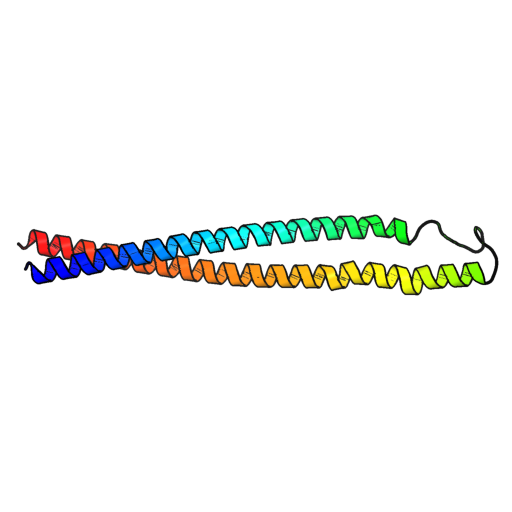 914 C CA . ILE A 1 113 ? -6.705 1.338 5.426 1.00 98.50 113 ILE A CA 1
ATOM 915 C C . ILE A 1 113 ? -7.822 2.206 6.003 1.00 98.50 113 ILE A C 1
ATOM 917 O O . ILE A 1 113 ? -8.240 1.977 7.135 1.00 98.50 113 ILE A O 1
ATOM 921 N N . TYR A 1 114 ? -8.367 3.127 5.204 1.00 98.38 114 TYR A N 1
ATOM 922 C CA . TYR A 1 114 ? -9.449 4.011 5.636 1.00 98.38 114 TYR A CA 1
ATOM 923 C C . TYR A 1 114 ? -10.674 3.236 6.150 1.00 98.38 114 TYR A C 1
ATOM 925 O O . TYR A 1 114 ? -11.247 3.570 7.188 1.00 98.38 114 TYR A O 1
ATOM 933 N N . VAL A 1 115 ? -11.067 2.166 5.452 1.00 98.25 115 VAL A N 1
ATOM 934 C CA . VAL A 1 115 ? -12.180 1.305 5.880 1.00 98.25 115 VAL A CA 1
ATOM 935 C C . VAL A 1 115 ? -11.864 0.605 7.205 1.00 98.25 115 VAL A C 1
ATOM 937 O O . VAL A 1 115 ? -12.730 0.531 8.078 1.00 98.25 115 VAL A O 1
ATOM 940 N N . ILE A 1 116 ? -10.642 0.099 7.383 1.00 98.25 116 ILE A N 1
ATOM 941 C CA . ILE A 1 116 ? -10.223 -0.557 8.630 1.00 98.25 116 ILE A CA 1
ATOM 942 C C . ILE A 1 116 ? -10.242 0.439 9.797 1.00 98.25 116 ILE A C 1
ATOM 944 O O . ILE A 1 116 ? -10.813 0.128 10.841 1.00 98.25 116 ILE A O 1
ATOM 948 N N . GLU A 1 117 ? -9.692 1.639 9.615 1.00 98.38 117 GLU A N 1
ATOM 949 C CA . GLU A 1 117 ? -9.688 2.706 10.625 1.00 98.38 117 GLU A CA 1
ATOM 950 C C . GLU A 1 117 ? -11.110 3.125 11.018 1.00 98.38 117 GLU A C 1
ATOM 952 O O . GLU A 1 117 ? -11.426 3.249 12.204 1.00 98.38 117 GLU A O 1
ATOM 957 N N . SER A 1 118 ? -12.001 3.275 10.034 1.00 98.31 118 SER A N 1
ATOM 958 C CA . SER A 1 118 ? -13.413 3.579 10.281 1.00 98.31 118 SER A CA 1
ATOM 959 C C . SER A 1 118 ? -14.095 2.485 11.111 1.00 98.31 118 SER A C 1
ATOM 961 O O . SER A 1 118 ? -14.818 2.787 12.066 1.00 98.31 118 SER A O 1
ATOM 963 N N . ASN A 1 119 ? -13.818 1.214 10.807 1.00 97.56 119 ASN A N 1
ATOM 964 C CA . ASN A 1 119 ? -14.344 0.085 11.570 1.00 97.56 119 ASN A CA 1
ATOM 965 C C . ASN A 1 119 ? -13.803 0.062 13.006 1.00 97.56 119 ASN A C 1
ATOM 967 O O . ASN A 1 119 ? -14.580 -0.161 13.933 1.00 97.56 119 ASN A O 1
ATOM 971 N N . ILE A 1 120 ? -12.505 0.318 13.206 1.00 98.25 120 ILE A N 1
ATOM 972 C CA . ILE A 1 120 ? -11.897 0.420 14.543 1.00 98.25 120 ILE A CA 1
ATOM 973 C C . ILE A 1 120 ? -12.611 1.497 15.359 1.00 98.25 120 ILE A C 1
ATOM 975 O O . ILE A 1 120 ? -13.118 1.200 16.438 1.00 98.25 120 ILE A O 1
ATOM 979 N N . SER A 1 121 ? -12.755 2.703 14.807 1.00 98.38 121 SER A N 1
ATOM 980 C CA . SER A 1 121 ? -13.428 3.815 15.486 1.00 98.38 121 SER A CA 1
ATOM 981 C C . SER A 1 121 ? -14.881 3.484 15.867 1.00 98.38 121 SER A C 1
ATOM 983 O O . SER A 1 121 ? -15.346 3.807 16.968 1.00 98.38 121 SER A O 1
ATOM 985 N N . SER A 1 122 ? -15.602 2.779 14.988 1.00 98.19 122 SER A N 1
ATOM 986 C CA . SER A 1 122 ? -16.959 2.304 15.272 1.00 98.19 122 SER A CA 1
ATOM 987 C C . SER A 1 122 ? -16.984 1.302 16.433 1.00 98.19 122 SER A C 1
ATOM 989 O O . SER A 1 122 ? -17.768 1.463 17.373 1.00 98.19 122 SER A O 1
ATOM 991 N N . MET A 1 123 ? -16.090 0.308 16.417 1.00 98.12 123 MET A N 1
ATOM 992 C CA . MET A 1 123 ? -15.989 -0.706 17.472 1.00 98.12 123 MET A CA 1
ATOM 993 C C . MET A 1 123 ? -15.551 -0.110 18.816 1.00 98.12 123 MET A C 1
ATOM 995 O O . MET A 1 123 ? -16.067 -0.512 19.855 1.00 98.12 123 MET A O 1
ATOM 999 N N . GLU A 1 124 ? -14.656 0.878 18.826 1.00 97.69 124 GLU A N 1
ATOM 1000 C CA . GLU A 1 124 ? -14.238 1.596 20.040 1.00 97.69 124 GLU A CA 1
ATOM 1001 C C . GLU A 1 124 ? -15.387 2.405 20.655 1.00 97.69 124 GLU A C 1
ATOM 1003 O O . GLU A 1 124 ? -15.580 2.423 21.878 1.00 97.69 124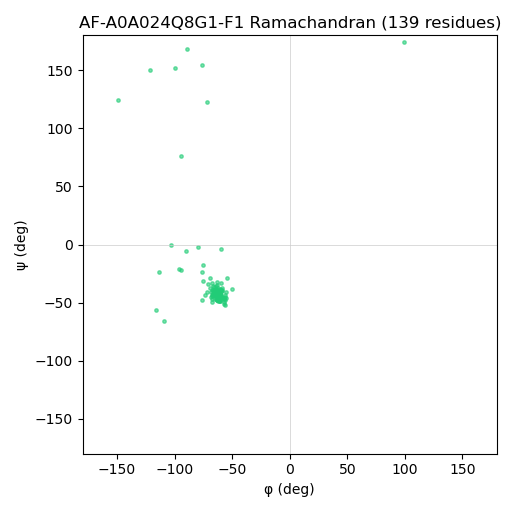 GLU A O 1
ATOM 1008 N N . THR A 1 125 ? -16.206 3.030 19.805 1.00 98.19 125 THR A N 1
ATOM 1009 C CA . THR A 1 125 ? -17.424 3.724 20.239 1.00 98.19 125 THR A CA 1
ATOM 1010 C C . THR A 1 125 ? -18.412 2.739 20.868 1.00 98.19 125 THR A C 1
ATOM 1012 O O . THR A 1 125 ? -18.962 2.999 21.942 1.00 98.19 125 THR A O 1
ATOM 1015 N N . GLN A 1 126 ? -18.618 1.580 20.234 1.00 97.50 126 GLN A N 1
ATOM 1016 C CA . GLN A 1 126 ? -19.456 0.509 20.780 1.00 97.50 126 GLN A CA 1
ATOM 1017 C C . GLN A 1 126 ? -18.906 -0.014 22.111 1.00 97.50 126 GLN A C 1
ATOM 1019 O O . GLN A 1 126 ? -19.658 -0.105 23.081 1.00 97.50 126 GLN A O 1
ATOM 1024 N N . HIS A 1 127 ? -17.599 -0.268 22.199 1.00 97.00 127 HIS A N 1
ATOM 1025 C CA . HIS A 1 127 ? -16.934 -0.733 23.420 1.00 97.00 127 HIS A CA 1
ATOM 1026 C C . HIS A 1 127 ? -17.168 0.233 24.582 1.00 97.00 127 HIS A C 1
ATOM 1028 O O . HIS A 1 127 ? -17.598 -0.176 25.661 1.00 97.00 127 HIS A O 1
ATOM 1034 N N . THR A 1 128 ? -17.000 1.532 24.332 1.00 96.88 128 THR A N 1
ATOM 1035 C CA . THR A 1 128 ? -17.243 2.585 25.326 1.00 96.88 128 THR A CA 1
ATOM 1036 C C . THR A 1 128 ? -18.696 2.588 25.811 1.00 96.88 128 THR A C 1
ATOM 1038 O O . THR A 1 128 ? -18.952 2.690 27.014 1.00 96.88 128 THR A O 1
ATOM 1041 N N . ASN A 1 129 ? -19.657 2.425 24.898 1.00 96.81 129 ASN A N 1
ATOM 1042 C CA . ASN A 1 129 ? -21.082 2.375 25.229 1.00 96.81 129 ASN A CA 1
ATOM 1043 C C . ASN A 1 129 ? -21.449 1.152 26.079 1.00 96.81 129 ASN A C 1
ATOM 1045 O O . ASN A 1 129 ? -22.124 1.305 27.099 1.00 96.81 129 ASN A O 1
ATOM 1049 N N . VAL A 1 130 ? -20.979 -0.041 25.703 1.00 95.44 130 VAL A N 1
ATOM 1050 C CA . VAL A 1 130 ? -21.219 -1.284 26.457 1.00 95.44 130 VAL A CA 1
ATOM 1051 C C . VAL A 1 130 ? -20.573 -1.198 27.843 1.00 95.44 130 VAL A C 1
ATOM 1053 O O . VAL A 1 130 ? -21.175 -1.582 28.845 1.00 95.44 130 VAL A O 1
ATOM 1056 N N . ASN A 1 131 ? -19.378 -0.611 27.939 1.00 94.75 131 ASN A N 1
ATOM 1057 C CA . ASN A 1 131 ? -18.691 -0.426 29.215 1.00 94.75 131 ASN A CA 1
ATOM 1058 C C . ASN A 1 131 ? -19.438 0.557 30.135 1.00 94.75 131 ASN A C 1
ATOM 1060 O O . ASN A 1 131 ? -19.498 0.354 31.348 1.00 94.75 131 ASN A O 1
ATOM 1064 N N . ARG A 1 132 ? -20.061 1.603 29.574 1.00 95.25 132 ARG A N 1
ATOM 1065 C CA . ARG A 1 132 ? -20.952 2.498 30.330 1.00 95.25 132 ARG A CA 1
ATOM 1066 C C . ARG A 1 132 ? -22.178 1.751 30.859 1.00 95.25 132 ARG A C 1
ATOM 1068 O O . ARG A 1 132 ? -22.465 1.853 32.047 1.00 95.25 132 ARG A O 1
ATOM 1075 N N . GLN A 1 133 ? -22.850 0.967 30.014 1.00 93.56 133 GLN A N 1
ATOM 1076 C CA . GLN A 1 133 ? -24.007 0.157 30.425 1.00 93.56 133 GLN A CA 1
ATOM 1077 C C . GLN A 1 133 ? -23.645 -0.830 31.538 1.00 93.56 133 GLN A C 1
ATOM 1079 O O . GLN A 1 133 ? -24.399 -0.989 32.494 1.00 93.56 133 GLN A O 1
ATOM 1084 N N . LYS A 1 134 ? -22.465 -1.454 31.454 1.00 92.81 134 LYS A N 1
ATOM 1085 C CA . LYS A 1 134 ? -21.948 -2.332 32.507 1.00 92.81 134 LYS A CA 1
ATOM 1086 C C . LYS A 1 134 ? -21.861 -1.612 33.853 1.00 92.81 134 LYS A C 1
ATOM 1088 O O . LYS A 1 134 ? -22.400 -2.118 34.831 1.00 92.81 134 LYS A O 1
ATOM 1093 N N . ARG A 1 135 ? -21.260 -0.418 33.891 1.00 92.06 135 ARG A N 1
ATOM 1094 C CA . ARG A 1 135 ? -21.147 0.387 35.123 1.00 92.06 135 ARG A CA 1
ATOM 1095 C C . ARG A 1 135 ? -22.510 0.788 35.686 1.00 92.06 135 ARG A C 1
ATOM 1097 O O . ARG A 1 135 ? -22.690 0.815 36.895 1.00 92.06 135 ARG A O 1
ATOM 1104 N N . GLU A 1 136 ? -23.473 1.102 34.822 1.00 92.06 136 GLU A N 1
ATOM 1105 C CA . GLU A 1 136 ? -24.841 1.426 35.244 1.00 92.06 136 GLU A CA 1
ATOM 1106 C C . GLU A 1 136 ? -25.530 0.228 35.902 1.00 92.06 136 GLU A C 1
ATOM 1108 O O . GLU A 1 136 ? -26.158 0.390 36.945 1.00 92.06 136 GLU A O 1
ATOM 1113 N N . VAL A 1 137 ? -25.363 -0.974 35.341 1.00 90.88 137 VAL A N 1
ATOM 1114 C CA . VAL A 1 137 ? -25.891 -2.215 35.928 1.00 90.88 137 VAL A CA 1
ATOM 1115 C C . VAL A 1 137 ? -25.185 -2.556 37.243 1.00 90.88 137 VAL A C 1
ATOM 1117 O O . VAL A 1 137 ? -25.852 -2.983 38.178 1.00 90.88 137 VAL A O 1
ATOM 1120 N N . GLU A 1 138 ? -23.869 -2.351 37.341 1.00 88.50 138 GLU A N 1
ATOM 1121 C CA . GLU A 1 138 ? -23.102 -2.570 38.578 1.00 88.50 138 GLU A CA 1
ATOM 1122 C C . GLU A 1 138 ? -23.527 -1.613 39.702 1.00 88.50 138 GLU A C 1
ATOM 1124 O O . GLU A 1 138 ? -23.663 -2.044 40.840 1.00 88.50 138 GLU A O 1
ATOM 1129 N N . ASN A 1 139 ? -23.798 -0.341 39.391 1.00 86.25 139 ASN A N 1
ATOM 1130 C CA . ASN A 1 139 ? -24.220 0.667 40.374 1.00 86.25 139 ASN A CA 1
ATOM 1131 C C . ASN A 1 139 ? -25.685 0.525 40.831 1.00 86.25 139 ASN A C 1
ATOM 1133 O O . ASN A 1 139 ? -26.081 1.143 41.817 1.00 86.25 139 ASN A O 1
ATOM 1137 N N . GLN A 1 140 ? -26.507 -0.210 40.080 1.00 79.19 140 GLN A N 1
ATOM 1138 C CA . GLN A 1 140 ? -27.904 -0.503 40.424 1.00 79.19 140 GLN A CA 1
ATOM 1139 C C . GLN A 1 140 ? -28.056 -1.796 41.241 1.00 79.19 140 GLN A C 1
ATOM 1141 O O . GLN A 1 140 ? -29.178 -2.130 41.628 1.00 79.19 140 GLN A O 1
ATOM 1146 N N . SER A 1 141 ? -26.958 -2.533 41.437 1.00 59.81 141 SER A N 1
ATOM 1147 C CA . SER A 1 141 ? -26.906 -3.832 42.110 1.00 59.81 141 SER A CA 1
ATOM 1148 C C . SER A 1 141 ? -26.442 -3.707 43.555 1.00 59.81 141 SER A C 1
ATOM 1150 O O . SER A 1 141 ? -26.797 -4.633 44.317 1.00 59.81 141 SER A O 1
#

Solvent-accessible surface area (backbone atoms only — not comparable to full-atom values): 7600 Å² total; per-residue (Å²): 112,68,71,59,53,52,50,46,51,54,50,46,53,50,43,52,52,52,44,52,54,46,51,53,53,43,52,54,49,52,50,52,46,51,53,51,54,51,50,48,54,51,49,53,50,51,46,52,54,53,60,64,47,49,58,64,78,64,50,81,71,53,39,81,88,72,36,74,57,76,67,25,56,52,51,41,51,44,40,63,68,46,50,49,49,54,56,48,42,47,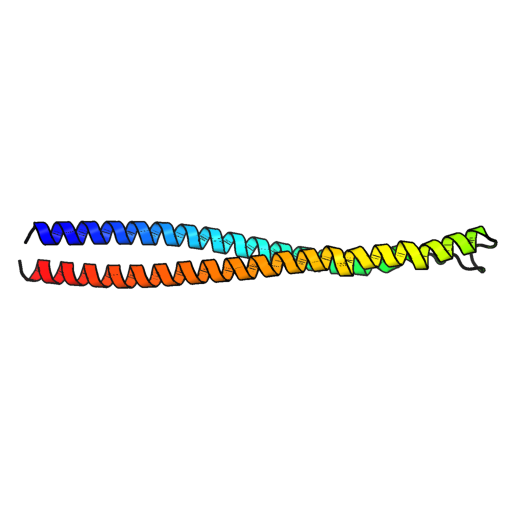53,70,43,57,48,45,52,50,49,50,53,50,53,52,50,47,54,51,50,53,51,52,44,52,52,46,53,52,50,43,54,52,47,52,52,50,42,52,51,49,52,49,52,45,52,54,55,61,76,76,107

Mean predicted aligned error: 8.0 Å

pLDDT: mean 88.6, std 11.11, range [59.81, 98.5]